Protein AF-A0A453Q083-F1 (afdb_monomer_lite)

Sequence (148 aa):
MLACSCAQVPDYAMSFIKGRSPKPFGRLWWDETVPTVVTRAEPHNQIILHPNQGRVLTVRENARLQGFPDYYRMYGPMKEKYIQVGNAVAVPVARALGYSLGRAYQGEVDAGYDALFVLPDSFTNIGQTGARARASSVGTPAGEVVEQ

InterPro domains:
  IPR001525 C-5 cytosine methyltransferase [PF00145] (33-101)
  IPR029063 S-adenosyl-L-methionine-dependent methyltransferase superfamily [G3DSA:3.40.50.150] (68-120)
  IPR029063 S-adenosyl-L-methionine-dependent methyltransferase superfamily [SSF53335] (18-101)
  IPR050390 DNA Cytosine-5 Methyltransferase [PTHR10629] (9-124)

Foldseek 3Di:
DDPPPDPDDDPLLCPPPPNPDPAQQAADDPPDADPAQALDQHSGRHHAHYNPDRDGDALQNLQVSLVHDPPDDDDDDRSVSSNCSRPDHRPLVVVVVVVVVVCVVVVVDDPDPDPDDDDDPVSVPPPCVVVVVVVPPDDDPDDDDDDD

Radius of gyration: 25.11 Å; chains: 1; bounding box: 90×37×72 Å

Organism: Aegilops tauschii subsp. strangulata (NCBI:txid200361)

Structure (mmCIF, N/CA/C/O backbone):
data_AF-A0A453Q083-F1
#
_entry.id   AF-A0A453Q083-F1
#
loop_
_atom_site.group_PDB
_atom_site.id
_atom_site.type_symbol
_atom_site.label_atom_id
_atom_site.label_alt_id
_atom_site.label_comp_id
_atom_site.label_asym_id
_atom_site.label_entity_id
_atom_site.label_seq_id
_atom_site.pdbx_PDB_ins_code
_atom_site.Cartn_x
_atom_site.Cartn_y
_atom_site.Cartn_z
_atom_site.occupancy
_atom_site.B_iso_or_equiv
_atom_site.auth_seq_id
_atom_site.auth_comp_id
_atom_site.auth_asym_id
_atom_site.auth_atom_id
_atom_site.pdbx_PDB_model_num
ATOM 1 N N . MET A 1 1 ? 15.948 -19.442 -41.891 1.00 33.22 1 MET A N 1
ATOM 2 C CA . MET A 1 1 ? 16.691 -18.831 -40.766 1.00 33.22 1 MET A CA 1
ATOM 3 C C . MET A 1 1 ? 15.943 -17.581 -40.322 1.00 33.22 1 MET A C 1
ATOM 5 O O . MET A 1 1 ? 16.170 -16.518 -40.874 1.00 33.22 1 MET A O 1
ATOM 9 N N . LEU A 1 2 ? 15.003 -17.711 -39.387 1.00 32.91 2 LEU A N 1
ATOM 10 C CA . LEU A 1 2 ? 14.387 -16.568 -38.710 1.00 32.91 2 LEU A CA 1
ATOM 11 C C . LEU A 1 2 ? 14.802 -16.691 -37.250 1.00 32.91 2 LEU A C 1
ATOM 13 O O . LEU A 1 2 ? 14.305 -17.554 -36.530 1.00 32.91 2 LEU A O 1
ATOM 17 N N . ALA A 1 3 ? 15.801 -15.902 -36.862 1.00 35.50 3 ALA A N 1
ATOM 18 C CA . ALA A 1 3 ? 16.199 -15.771 -35.474 1.00 35.50 3 ALA A CA 1
ATOM 19 C C . ALA A 1 3 ? 15.022 -15.137 -34.728 1.00 35.50 3 ALA A C 1
ATOM 21 O O . ALA A 1 3 ? 14.756 -13.944 -34.866 1.00 35.50 3 ALA A O 1
ATOM 22 N N . CYS A 1 4 ? 14.278 -15.960 -33.989 1.00 31.28 4 CYS A N 1
ATOM 23 C CA . CYS A 1 4 ? 13.360 -15.481 -32.973 1.00 31.28 4 CYS A CA 1
ATOM 24 C C . CYS A 1 4 ? 14.192 -14.599 -32.040 1.00 31.28 4 CYS A C 1
ATOM 26 O O . CYS A 1 4 ? 15.126 -15.088 -31.404 1.00 31.28 4 CYS A O 1
ATOM 28 N N . SER A 1 5 ? 13.904 -13.301 -32.025 1.00 38.62 5 SER A N 1
ATOM 29 C CA . SER A 1 5 ? 14.517 -12.301 -31.157 1.00 38.62 5 SER A CA 1
ATOM 30 C C . SER A 1 5 ? 14.133 -12.596 -29.705 1.00 38.62 5 SER A C 1
ATOM 32 O O . SER A 1 5 ? 13.273 -11.941 -29.120 1.00 38.62 5 SER A O 1
ATOM 34 N N . CYS A 1 6 ? 14.705 -13.660 -29.148 1.00 39.66 6 CYS A N 1
ATOM 35 C CA . CYS A 1 6 ? 14.620 -13.985 -27.740 1.00 39.66 6 CYS A CA 1
ATOM 36 C C . CYS A 1 6 ? 15.400 -12.899 -27.004 1.00 39.66 6 CYS A C 1
ATOM 38 O O . CYS A 1 6 ? 16.577 -12.677 -27.289 1.00 39.66 6 CYS A O 1
ATOM 40 N N . ALA A 1 7 ? 14.724 -12.177 -26.114 1.00 48.06 7 ALA A N 1
ATOM 41 C CA . ALA A 1 7 ? 15.363 -11.210 -25.239 1.00 48.06 7 ALA A CA 1
ATOM 42 C C . ALA A 1 7 ? 16.534 -11.902 -24.523 1.00 48.06 7 ALA A C 1
ATOM 44 O O . ALA A 1 7 ? 16.326 -12.854 -23.773 1.00 48.06 7 ALA A O 1
ATOM 45 N N . GLN A 1 8 ? 17.757 -11.454 -24.809 1.00 52.47 8 GLN A N 1
ATOM 46 C CA . GLN A 1 8 ? 18.986 -12.004 -24.249 1.00 52.47 8 GLN A CA 1
ATOM 47 C C . GLN A 1 8 ? 18.924 -11.887 -22.719 1.00 52.47 8 GLN A C 1
ATOM 49 O O . GLN A 1 8 ? 19.063 -10.792 -22.172 1.00 52.47 8 GLN A O 1
ATOM 54 N N . VAL A 1 9 ? 18.680 -12.999 -22.024 1.00 57.53 9 VAL A N 1
ATOM 55 C CA . VAL A 1 9 ? 18.772 -13.052 -20.562 1.00 57.53 9 VAL A CA 1
ATOM 56 C C . VAL A 1 9 ? 20.261 -12.999 -20.203 1.00 57.53 9 VAL A C 1
ATOM 58 O O . VAL A 1 9 ? 21.008 -13.863 -20.661 1.00 57.53 9 VAL A O 1
ATOM 61 N N . PRO A 1 10 ? 20.729 -12.005 -19.432 1.00 63.88 10 PRO A N 1
ATOM 62 C CA . PRO A 1 10 ? 22.147 -11.885 -19.100 1.00 63.88 10 PRO A CA 1
ATOM 63 C C . PRO A 1 10 ? 22.651 -13.053 -18.240 1.00 63.88 10 PRO A C 1
ATOM 65 O O . PRO A 1 10 ? 21.940 -13.518 -17.349 1.00 63.88 10 PRO A O 1
ATOM 68 N N . ASP A 1 11 ? 23.909 -13.464 -18.418 1.00 59.97 11 ASP A N 1
ATOM 69 C CA . ASP A 1 11 ? 24.504 -14.630 -17.732 1.00 59.97 11 ASP A CA 1
ATOM 70 C C . ASP A 1 11 ? 24.480 -14.538 -16.190 1.00 59.97 11 ASP A C 1
ATOM 72 O O . ASP A 1 11 ? 24.428 -15.551 -15.483 1.00 59.97 11 ASP A O 1
ATOM 76 N N . TYR A 1 12 ? 24.445 -13.320 -15.633 1.00 60.50 12 TYR A N 1
ATOM 77 C CA . TYR A 1 12 ? 24.309 -13.117 -14.185 1.00 60.50 12 TYR A CA 1
ATOM 78 C C . TYR A 1 12 ? 22.947 -13.587 -13.643 1.00 60.50 12 TYR A C 1
ATOM 80 O O . TYR A 1 12 ? 22.850 -13.973 -12.480 1.00 60.50 12 TYR A O 1
ATOM 88 N N . ALA A 1 13 ? 21.893 -13.588 -14.467 1.00 57.78 13 ALA A N 1
ATOM 89 C CA . ALA A 1 13 ? 20.573 -14.068 -14.069 1.00 57.78 13 ALA A CA 1
ATOM 90 C C . ALA A 1 13 ? 20.544 -15.602 -13.972 1.00 57.78 13 ALA A C 1
ATOM 92 O O . ALA A 1 13 ? 19.869 -16.147 -13.102 1.00 57.78 13 ALA A O 1
ATOM 93 N N . MET A 1 14 ? 21.332 -16.299 -14.801 1.00 58.09 14 MET A N 1
ATOM 94 C CA . MET A 1 14 ? 21.432 -17.764 -14.784 1.00 58.09 14 MET A CA 1
ATOM 95 C C . MET A 1 14 ? 22.319 -18.296 -13.650 1.00 58.09 14 MET A C 1
ATOM 97 O O . MET A 1 14 ? 22.105 -19.403 -13.164 1.00 58.09 14 MET A O 1
ATOM 101 N N . SER A 1 15 ? 23.294 -17.513 -13.178 1.00 60.09 15 SER A N 1
ATOM 102 C CA . SER A 1 15 ? 24.165 -17.893 -12.051 1.00 60.09 15 SER A CA 1
ATOM 103 C C . SER A 1 15 ? 23.602 -17.514 -10.669 1.00 60.09 15 SER A C 1
ATOM 105 O O . SER A 1 15 ? 24.150 -17.923 -9.637 1.00 60.09 15 SER A O 1
ATOM 107 N N . PHE A 1 16 ? 22.477 -16.791 -10.616 1.00 59.97 16 PHE A N 1
ATOM 108 C CA . PHE A 1 16 ? 21.862 -16.324 -9.373 1.00 59.97 16 PHE A CA 1
ATOM 109 C C . PHE A 1 16 ? 21.422 -17.495 -8.469 1.00 59.97 16 PHE A C 1
ATOM 111 O O . PHE A 1 16 ? 20.681 -18.389 -8.879 1.00 59.97 16 PHE A O 1
ATOM 118 N N . ILE A 1 17 ? 21.903 -17.506 -7.218 1.00 65.12 17 ILE A N 1
ATOM 119 C CA . ILE A 1 17 ? 21.724 -18.601 -6.237 1.00 65.12 17 ILE A CA 1
ATOM 120 C C . ILE A 1 17 ? 22.060 -19.976 -6.852 1.00 65.12 17 ILE A C 1
ATOM 122 O O . ILE A 1 17 ? 21.256 -20.911 -6.818 1.00 65.12 17 ILE A O 1
ATOM 126 N N . LYS A 1 18 ? 23.254 -20.102 -7.451 1.00 67.69 18 LYS A N 1
ATOM 127 C CA . LYS A 1 18 ? 23.737 -21.354 -8.068 1.00 67.69 18 LYS A CA 1
ATOM 128 C C . LYS A 1 18 ? 22.750 -21.927 -9.108 1.00 67.69 18 LYS A C 1
ATOM 130 O O . LYS A 1 18 ? 22.590 -23.143 -9.186 1.00 67.69 18 LYS A O 1
ATOM 135 N N . GLY A 1 19 ? 22.042 -21.058 -9.835 1.00 63.06 19 GLY A N 1
ATOM 136 C CA . GLY A 1 19 ? 21.100 -21.434 -10.895 1.00 63.06 19 GLY A CA 1
ATOM 137 C C . GLY A 1 19 ? 19.785 -22.067 -10.432 1.00 63.06 19 GLY A C 1
ATOM 138 O O . GLY A 1 19 ? 19.089 -22.670 -11.240 1.00 63.06 19 GLY A O 1
ATOM 139 N N . ARG A 1 20 ? 19.422 -21.959 -9.145 1.00 63.81 20 ARG A N 1
ATOM 140 C CA . ARG A 1 20 ? 18.168 -22.538 -8.608 1.00 63.81 20 ARG A CA 1
ATOM 141 C C . ARG A 1 20 ? 17.047 -21.529 -8.387 1.00 63.81 20 ARG A C 1
ATOM 143 O O . ARG A 1 20 ? 15.959 -21.911 -7.969 1.00 63.81 20 ARG A O 1
ATOM 150 N N . SER A 1 21 ? 17.317 -20.242 -8.575 1.00 66.38 21 SER A N 1
ATOM 151 C CA . SER A 1 21 ? 16.368 -19.191 -8.217 1.00 66.38 21 SER A CA 1
ATOM 152 C C . SER A 1 21 ? 15.563 -18.728 -9.429 1.00 66.38 21 SER A C 1
ATOM 154 O O . SER A 1 21 ? 16.162 -18.202 -10.363 1.00 66.38 21 SER A O 1
ATOM 156 N N . PRO A 1 22 ? 14.221 -18.808 -9.390 1.00 66.62 22 PRO A N 1
ATOM 157 C CA . PRO A 1 22 ? 13.356 -18.248 -10.430 1.00 66.62 22 PRO A CA 1
ATOM 158 C C . PRO A 1 22 ? 13.118 -16.733 -10.266 1.00 66.62 22 PRO A C 1
ATOM 160 O O . PRO A 1 22 ? 12.294 -16.153 -10.962 1.00 66.62 22 PRO A O 1
ATOM 163 N N . LYS A 1 23 ? 13.786 -16.082 -9.302 1.00 69.31 23 LYS A N 1
ATOM 164 C CA . LYS A 1 23 ? 13.553 -14.668 -8.960 1.00 69.31 23 LYS A CA 1
ATOM 165 C C . LYS A 1 23 ? 14.016 -13.662 -10.027 1.00 69.31 23 LYS A C 1
ATOM 167 O O . LYS A 1 23 ? 13.311 -12.670 -10.196 1.00 69.31 23 LYS A O 1
ATOM 172 N N . PRO A 1 24 ? 15.169 -13.837 -10.702 1.00 71.50 24 PRO A N 1
ATOM 173 C CA . PRO A 1 24 ? 15.609 -12.902 -11.734 1.00 71.50 24 PRO A CA 1
ATOM 174 C C . PRO A 1 24 ? 14.599 -12.842 -12.879 1.00 71.50 24 PRO A C 1
ATOM 176 O O . PRO A 1 24 ? 14.214 -13.878 -13.412 1.00 71.50 24 PRO A O 1
ATOM 179 N N . PHE A 1 25 ? 14.182 -11.634 -13.261 1.00 68.06 25 PHE A N 1
ATOM 180 C CA . PHE A 1 25 ? 13.222 -11.393 -14.347 1.00 68.06 25 PHE A CA 1
ATOM 181 C C . PHE A 1 25 ? 11.884 -12.134 -14.202 1.00 68.06 25 PHE A C 1
ATOM 183 O O . PHE A 1 25 ? 11.198 -12.388 -15.193 1.00 68.06 25 PHE A O 1
ATOM 190 N N . GLY A 1 26 ? 11.481 -12.446 -12.969 1.00 73.62 26 GLY A N 1
ATOM 191 C CA . GLY A 1 26 ? 10.187 -13.063 -12.721 1.00 73.62 26 GLY A CA 1
ATOM 192 C C . GLY A 1 26 ? 9.029 -12.130 -13.082 1.00 73.62 26 GLY A C 1
ATOM 193 O O . GLY A 1 26 ? 9.081 -10.908 -12.880 1.00 73.62 26 GLY A O 1
ATOM 194 N N . ARG A 1 27 ? 7.960 -12.726 -13.605 1.00 80.75 27 ARG A N 1
ATOM 195 C CA . ARG A 1 27 ? 6.706 -12.050 -13.932 1.00 80.75 27 ARG A CA 1
ATOM 196 C C . ARG A 1 27 ? 5.662 -12.389 -12.883 1.00 80.75 27 ARG A C 1
ATOM 198 O O . ARG A 1 27 ? 5.506 -13.558 -12.566 1.00 80.75 27 ARG A O 1
ATOM 205 N N . LEU A 1 28 ? 4.986 -11.362 -12.378 1.00 82.69 28 LEU A N 1
ATOM 206 C CA . LEU A 1 28 ? 3.877 -11.530 -11.448 1.00 82.69 28 LEU A CA 1
ATOM 207 C C . LEU A 1 28 ? 2.641 -12.026 -12.189 1.00 82.69 28 LEU A C 1
ATOM 209 O O . LEU A 1 28 ? 2.411 -11.635 -13.336 1.00 82.69 28 LEU A O 1
ATOM 213 N N . TRP A 1 29 ? 1.824 -12.817 -11.507 1.00 83.50 29 TRP A N 1
ATOM 214 C CA . TRP A 1 29 ? 0.475 -13.173 -11.933 1.00 83.50 29 TRP A CA 1
ATOM 215 C C . TRP A 1 29 ? -0.602 -12.462 -11.097 1.00 83.50 29 TRP A C 1
ATOM 217 O O . TRP A 1 29 ? -0.317 -11.921 -10.033 1.00 83.50 29 TRP A O 1
ATOM 227 N N . TRP A 1 30 ? -1.849 -12.440 -11.578 1.00 81.88 30 TRP A N 1
ATOM 228 C CA . TRP A 1 30 ? -2.969 -11.791 -10.874 1.00 81.88 30 TRP A CA 1
ATOM 229 C C . TRP A 1 30 ? -3.316 -12.462 -9.540 1.00 81.88 30 TRP A C 1
ATOM 231 O O . TRP A 1 30 ? -3.743 -11.780 -8.613 1.00 81.88 30 TRP A O 1
ATOM 241 N N . ASP A 1 31 ? -3.092 -13.774 -9.446 1.00 83.81 31 ASP A N 1
ATOM 242 C CA . ASP A 1 31 ? -3.329 -14.575 -8.237 1.00 83.81 31 ASP A CA 1
ATOM 243 C C . ASP A 1 31 ? -2.099 -14.643 -7.313 1.00 83.81 31 ASP A C 1
ATOM 245 O O . ASP A 1 31 ? -2.138 -15.266 -6.252 1.00 83.81 31 ASP A O 1
ATOM 249 N N . GLU A 1 32 ? -0.988 -14.018 -7.708 1.00 81.75 32 GLU A N 1
ATOM 250 C CA . GLU A 1 32 ? 0.233 -13.966 -6.912 1.00 81.75 32 GLU A CA 1
ATOM 251 C C . GLU A 1 32 ? 0.277 -12.700 -6.057 1.00 81.75 32 GLU A C 1
ATOM 253 O O . GLU A 1 32 ? -0.157 -11.618 -6.455 1.00 81.75 32 GLU A O 1
ATOM 258 N N . THR A 1 33 ? 0.859 -12.818 -4.865 1.00 79.94 33 THR A N 1
ATOM 259 C CA . THR A 1 33 ? 1.085 -11.677 -3.980 1.00 79.94 33 THR A CA 1
ATOM 260 C C . THR A 1 33 ? 2.527 -11.203 -4.071 1.00 79.94 33 THR A C 1
ATOM 262 O O . THR A 1 33 ? 3.465 -11.987 -4.222 1.00 79.94 33 THR A O 1
ATOM 265 N N . VAL A 1 34 ? 2.720 -9.889 -3.953 1.00 79.12 34 VAL A N 1
ATOM 266 C CA . VAL A 1 34 ? 4.058 -9.309 -3.815 1.00 79.12 34 VAL A CA 1
ATOM 267 C C . VAL A 1 34 ? 4.441 -9.374 -2.335 1.00 79.12 34 VAL A C 1
ATOM 269 O O . VAL A 1 34 ? 3.828 -8.668 -1.534 1.00 79.12 34 VAL A O 1
ATOM 272 N N . PRO A 1 35 ? 5.441 -10.186 -1.936 1.00 76.06 35 PRO A N 1
ATOM 273 C CA . PRO A 1 35 ? 5.747 -10.399 -0.520 1.00 76.06 35 PRO A CA 1
ATOM 274 C C . PRO A 1 35 ? 6.319 -9.147 0.152 1.00 76.06 35 PRO A C 1
ATOM 276 O O . PRO A 1 35 ? 6.145 -8.938 1.349 1.00 76.06 35 PRO A O 1
ATOM 279 N N . THR A 1 36 ? 7.038 -8.308 -0.594 1.00 74.75 36 THR A N 1
ATOM 280 C CA . THR A 1 36 ? 7.551 -7.030 -0.097 1.00 74.75 36 THR A CA 1
ATOM 281 C C . THR A 1 36 ? 7.687 -6.066 -1.262 1.00 74.75 36 THR A C 1
ATOM 283 O O . THR A 1 36 ? 8.378 -6.362 -2.238 1.00 74.75 36 THR A O 1
ATOM 286 N N . VAL A 1 37 ? 7.036 -4.908 -1.160 1.00 76.94 37 VAL A N 1
ATOM 287 C CA . VAL A 1 37 ? 7.231 -3.809 -2.107 1.00 76.94 37 VAL A CA 1
ATOM 288 C C . VAL A 1 37 ? 8.594 -3.188 -1.824 1.00 76.94 37 VAL A C 1
ATOM 290 O O . VAL A 1 37 ? 8.855 -2.706 -0.727 1.00 76.94 37 VAL A O 1
ATOM 293 N N . VAL A 1 38 ? 9.493 -3.232 -2.801 1.00 74.31 38 VAL A N 1
ATOM 294 C CA . VAL A 1 38 ? 10.884 -2.802 -2.622 1.00 74.31 38 VAL A CA 1
ATOM 295 C C . VAL A 1 38 ? 11.152 -1.408 -3.184 1.00 74.31 38 VAL A C 1
ATOM 297 O O . VAL A 1 38 ? 10.436 -0.886 -4.037 1.00 74.31 38 VAL A O 1
ATOM 300 N N . THR A 1 39 ? 12.264 -0.827 -2.743 1.00 74.25 39 THR A N 1
ATOM 301 C CA . THR A 1 39 ? 12.720 0.515 -3.124 1.00 74.25 39 THR A CA 1
ATOM 302 C C . THR A 1 39 ? 13.357 0.604 -4.510 1.00 74.25 39 THR A C 1
ATOM 304 O O . THR A 1 39 ? 13.511 1.702 -5.046 1.00 74.25 39 THR A O 1
ATOM 307 N N . ARG A 1 40 ? 13.753 -0.531 -5.101 1.00 69.56 40 ARG A N 1
ATOM 308 C CA . ARG A 1 40 ? 14.430 -0.594 -6.404 1.00 69.56 40 ARG A CA 1
ATOM 309 C C . ARG A 1 40 ? 13.578 -1.349 -7.410 1.00 69.56 40 ARG A C 1
ATOM 311 O O . ARG A 1 40 ? 13.315 -2.528 -7.224 1.00 69.56 40 ARG A O 1
ATOM 318 N N . ALA A 1 41 ? 13.230 -0.693 -8.513 1.00 62.94 41 ALA A N 1
ATOM 319 C CA . ALA A 1 41 ? 12.491 -1.302 -9.620 1.00 62.94 41 ALA A CA 1
ATOM 320 C C . ALA A 1 41 ? 13.397 -2.105 -10.581 1.00 62.94 41 ALA A C 1
ATOM 322 O O . ALA A 1 41 ? 13.189 -2.107 -11.793 1.00 62.94 41 ALA A O 1
ATOM 323 N N . GLU A 1 42 ? 14.452 -2.730 -10.058 1.00 70.38 42 GLU A N 1
ATOM 324 C CA . GLU A 1 42 ? 15.437 -3.459 -10.854 1.00 70.38 42 GLU A CA 1
ATOM 325 C C . GLU A 1 42 ? 15.063 -4.953 -10.903 1.00 70.38 42 GLU A C 1
ATOM 327 O O . GLU A 1 42 ? 15.090 -5.616 -9.865 1.00 70.38 42 GLU A O 1
ATOM 332 N N . PRO A 1 43 ? 14.770 -5.529 -12.088 1.00 59.66 43 PRO A N 1
ATOM 333 C CA . PRO A 1 43 ? 14.290 -6.914 -12.223 1.00 59.66 43 PRO A CA 1
ATOM 334 C C . PRO A 1 43 ? 15.377 -7.978 -11.987 1.00 59.66 43 PRO A C 1
ATOM 336 O O . PRO A 1 43 ? 15.117 -9.173 -12.090 1.00 59.66 43 PRO A O 1
ATOM 339 N N . HIS A 1 44 ? 16.601 -7.555 -11.669 1.00 60.19 44 HIS A N 1
ATOM 340 C CA . HIS A 1 44 ? 17.791 -8.400 -11.603 1.00 60.19 44 HIS A CA 1
ATOM 341 C C . HIS A 1 44 ? 17.670 -9.497 -10.535 1.00 60.19 44 HIS A C 1
ATOM 343 O O . HIS A 1 44 ? 18.117 -10.616 -10.758 1.00 60.19 44 HIS A O 1
ATOM 349 N N . ASN A 1 45 ? 17.005 -9.204 -9.410 1.00 60.69 45 ASN A N 1
ATOM 350 C CA . ASN A 1 45 ? 16.888 -10.125 -8.272 1.00 60.69 45 ASN A CA 1
ATOM 351 C C . ASN A 1 45 ? 15.431 -10.358 -7.826 1.00 60.69 45 ASN A C 1
ATOM 353 O O . ASN A 1 45 ? 15.210 -10.855 -6.718 1.00 60.69 45 ASN A O 1
ATOM 357 N N . GLN A 1 46 ? 14.438 -9.939 -8.619 1.00 68.19 46 GLN A N 1
ATOM 358 C CA . GLN A 1 46 ? 13.053 -9.828 -8.158 1.00 68.19 46 GLN A CA 1
ATOM 359 C C . GLN A 1 46 ? 12.009 -10.077 -9.247 1.00 68.19 46 GLN A C 1
ATOM 361 O O . GLN A 1 46 ? 12.192 -9.725 -10.413 1.00 68.19 46 GLN A O 1
ATOM 366 N N . ILE A 1 47 ? 10.865 -10.596 -8.799 1.00 74.62 47 ILE A N 1
ATOM 367 C CA . ILE A 1 47 ? 9.655 -10.790 -9.595 1.00 74.62 47 ILE A CA 1
ATOM 368 C C . ILE A 1 47 ? 8.873 -9.469 -9.587 1.00 74.62 47 ILE A C 1
ATOM 370 O O . ILE A 1 47 ? 8.125 -9.190 -8.655 1.00 74.62 47 ILE A O 1
ATOM 374 N N . ILE A 1 48 ? 9.113 -8.610 -10.579 1.00 76.88 48 ILE A N 1
ATOM 375 C CA . ILE A 1 48 ? 8.534 -7.250 -10.634 1.00 76.88 48 ILE A CA 1
ATOM 376 C C . ILE A 1 48 ? 7.964 -6.896 -12.013 1.00 76.88 48 ILE A C 1
ATOM 378 O O . ILE A 1 48 ? 7.544 -5.761 -12.256 1.00 76.88 48 ILE A O 1
ATOM 382 N N . LEU A 1 49 ? 7.965 -7.849 -12.948 1.00 81.00 49 LEU A N 1
ATOM 383 C CA . LEU A 1 49 ? 7.372 -7.633 -14.262 1.00 81.00 49 LEU A CA 1
ATOM 384 C C . LEU A 1 49 ? 5.852 -7.753 -14.173 1.00 81.00 49 LEU A C 1
ATOM 386 O O . LEU A 1 49 ? 5.319 -8.663 -13.539 1.00 81.00 49 LEU A O 1
ATOM 390 N N . HIS A 1 50 ? 5.164 -6.834 -14.843 1.00 80.88 50 HIS A N 1
ATOM 391 C CA . HIS A 1 50 ? 3.710 -6.806 -14.924 1.00 80.88 50 HIS A CA 1
ATOM 392 C C . HIS A 1 50 ? 3.176 -8.076 -15.625 1.00 80.88 50 HIS A C 1
ATOM 394 O O . HIS A 1 50 ? 3.769 -8.493 -16.621 1.00 80.88 50 HIS A O 1
ATOM 400 N N . PRO A 1 51 ? 2.034 -8.662 -15.214 1.00 81.06 51 PRO A N 1
ATOM 401 C CA . PRO A 1 51 ? 1.497 -9.901 -15.796 1.00 81.06 51 PRO A CA 1
ATOM 402 C C . PRO A 1 51 ? 1.312 -9.819 -17.315 1.00 81.06 51 PRO A C 1
ATOM 404 O O . PRO A 1 51 ? 1.856 -10.616 -18.069 1.00 81.06 51 PRO A O 1
ATOM 407 N N . ASN A 1 52 ? 0.621 -8.788 -17.797 1.00 80.62 52 ASN A N 1
ATOM 408 C CA . ASN A 1 52 ? 0.284 -8.690 -19.221 1.00 80.62 52 ASN A CA 1
ATOM 409 C C . ASN A 1 52 ? 1.252 -7.832 -20.052 1.00 80.62 52 ASN A C 1
ATOM 411 O O . ASN A 1 52 ? 1.193 -7.861 -21.276 1.00 80.62 52 ASN A O 1
ATOM 415 N N . GLN A 1 53 ? 2.105 -7.018 -19.423 1.00 77.94 53 GLN A N 1
ATOM 416 C CA . GLN A 1 53 ? 2.876 -5.981 -20.117 1.00 77.94 53 GLN A CA 1
ATOM 417 C C . GLN A 1 53 ? 4.374 -6.260 -19.970 1.00 77.94 53 GLN A C 1
ATOM 419 O O . GLN A 1 53 ? 4.834 -6.721 -18.927 1.00 77.94 53 GLN A O 1
ATOM 424 N N . GLY A 1 54 ? 5.160 -5.987 -21.012 1.00 81.44 54 GLY A N 1
ATOM 425 C CA . GLY A 1 54 ? 6.622 -6.139 -21.011 1.00 81.44 54 GLY A CA 1
ATOM 426 C C . GLY A 1 54 ? 7.350 -5.038 -20.232 1.00 81.44 54 GLY A C 1
ATOM 427 O O . GLY A 1 54 ? 8.333 -4.497 -20.724 1.00 81.44 54 GLY A O 1
ATOM 428 N N . ARG A 1 55 ? 6.841 -4.653 -19.056 1.00 81.25 55 ARG A N 1
ATOM 429 C CA . ARG A 1 55 ? 7.387 -3.576 -18.220 1.00 81.25 55 ARG A CA 1
ATOM 430 C C . ARG A 1 55 ? 7.430 -3.970 -16.748 1.00 81.25 55 ARG A C 1
ATOM 432 O O . ARG A 1 55 ? 6.699 -4.858 -16.316 1.00 81.25 55 ARG A O 1
ATOM 439 N N . VAL A 1 56 ? 8.246 -3.252 -15.983 1.00 84.38 56 VAL A N 1
ATOM 440 C CA . VAL A 1 56 ? 8.225 -3.301 -14.515 1.00 84.38 56 VAL A CA 1
ATOM 441 C C . VAL A 1 56 ? 6.973 -2.610 -13.960 1.00 84.38 56 VAL A C 1
ATOM 443 O O . VAL A 1 56 ? 6.374 -1.751 -14.627 1.00 84.38 56 VAL A O 1
ATOM 446 N N . LEU A 1 57 ? 6.585 -2.975 -12.737 1.00 84.56 57 LEU A N 1
ATOM 447 C CA . LEU A 1 57 ? 5.542 -2.267 -11.997 1.00 84.56 57 LEU A CA 1
ATOM 448 C C . LEU A 1 57 ? 5.888 -0.780 -11.857 1.00 84.56 57 LEU A C 1
ATOM 450 O O . LEU A 1 57 ? 7.004 -0.399 -11.506 1.00 84.56 57 LEU A O 1
ATOM 454 N N . THR A 1 58 ? 4.906 0.062 -12.141 1.00 89.06 58 THR A N 1
ATOM 455 C CA . THR A 1 58 ? 4.967 1.509 -11.973 1.00 89.06 58 THR A CA 1
ATOM 456 C C . THR A 1 58 ? 4.961 1.884 -10.496 1.00 89.06 58 THR A C 1
ATOM 458 O O . THR A 1 58 ? 4.443 1.167 -9.641 1.00 89.06 58 THR A O 1
ATOM 461 N N . VAL A 1 59 ? 5.448 3.091 -10.202 1.00 89.19 59 VAL A N 1
ATOM 462 C CA . VAL A 1 59 ? 5.369 3.697 -8.863 1.00 89.19 59 VAL A CA 1
ATOM 463 C C . VAL A 1 59 ? 3.944 3.641 -8.303 1.00 89.19 59 VAL A C 1
ATOM 465 O O . VAL A 1 59 ? 3.765 3.351 -7.128 1.00 89.19 59 VAL A O 1
ATOM 468 N N . ARG A 1 60 ? 2.923 3.890 -9.137 1.00 90.00 60 ARG A N 1
ATOM 469 C CA . ARG A 1 60 ? 1.521 3.899 -8.698 1.00 90.00 60 ARG A CA 1
ATOM 470 C C . ARG A 1 60 ? 0.996 2.499 -8.378 1.00 90.00 60 ARG A C 1
ATOM 472 O O . ARG A 1 60 ? 0.243 2.354 -7.425 1.00 90.00 60 ARG A O 1
ATOM 479 N N . GLU A 1 61 ? 1.386 1.481 -9.138 1.00 89.38 61 GLU A N 1
ATOM 480 C CA . GLU A 1 61 ? 1.031 0.090 -8.820 1.00 89.38 61 GLU A CA 1
ATOM 481 C C . GLU A 1 61 ? 1.642 -0.319 -7.474 1.00 89.38 61 GLU A C 1
ATOM 483 O O . GLU A 1 61 ? 0.924 -0.799 -6.602 1.00 89.38 61 GLU A O 1
ATOM 488 N N . ASN A 1 62 ? 2.919 0.001 -7.248 1.00 88.75 62 ASN A N 1
ATOM 489 C CA . ASN A 1 62 ? 3.574 -0.226 -5.956 1.00 88.75 62 ASN A CA 1
ATOM 490 C C . ASN A 1 62 ? 2.931 0.584 -4.817 1.00 88.75 62 ASN A C 1
ATOM 492 O O . ASN A 1 62 ? 2.779 0.081 -3.708 1.00 88.75 62 ASN A O 1
ATOM 496 N N . ALA A 1 63 ? 2.505 1.821 -5.086 1.00 90.62 63 ALA A N 1
ATOM 497 C CA . ALA A 1 63 ? 1.801 2.651 -4.112 1.00 90.62 63 ALA A CA 1
ATOM 498 C C . ALA A 1 63 ? 0.496 1.990 -3.645 1.00 90.62 63 ALA A C 1
ATOM 500 O O . ALA A 1 63 ? 0.222 1.934 -2.449 1.00 90.62 63 ALA A O 1
ATOM 501 N N . ARG A 1 64 ? -0.284 1.444 -4.585 1.00 90.50 64 ARG A N 1
ATOM 502 C CA . ARG A 1 64 ? -1.530 0.730 -4.283 1.00 90.50 64 ARG A CA 1
ATOM 503 C C . ARG A 1 64 ? -1.286 -0.555 -3.501 1.00 90.50 64 ARG A C 1
ATOM 505 O O . ARG A 1 64 ? -2.042 -0.827 -2.576 1.00 90.50 64 ARG A O 1
ATOM 512 N N . LEU A 1 65 ? -0.222 -1.299 -3.818 1.00 88.50 65 LEU A N 1
ATOM 513 C CA . LEU A 1 65 ? 0.186 -2.471 -3.031 1.00 88.50 65 LEU A CA 1
ATOM 514 C C . LEU A 1 65 ? 0.478 -2.098 -1.569 1.00 88.50 65 LEU A C 1
ATOM 516 O O . LEU A 1 65 ? 0.108 -2.834 -0.662 1.00 88.50 65 LEU A O 1
ATOM 520 N N . GLN A 1 66 ? 1.052 -0.915 -1.334 1.00 90.19 66 GLN A N 1
ATOM 521 C CA . GLN A 1 66 ? 1.297 -0.375 0.008 1.00 90.19 66 GLN A CA 1
ATOM 522 C C . GLN A 1 66 ? 0.047 0.272 0.649 1.00 90.19 66 GLN A C 1
ATOM 524 O O . GLN A 1 66 ? 0.097 0.788 1.768 1.00 90.19 66 GL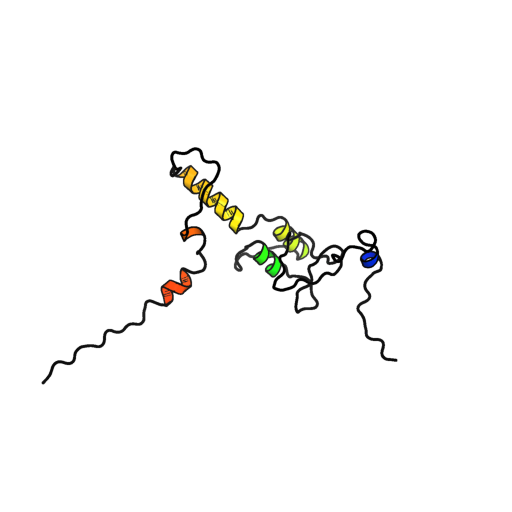N A O 1
ATOM 529 N N . GLY A 1 67 ? -1.094 0.258 -0.046 1.00 90.19 67 GLY A N 1
ATOM 530 C CA . GLY A 1 67 ? -2.358 0.829 0.414 1.00 90.19 67 GLY A CA 1
ATOM 531 C C . GLY A 1 67 ? -2.438 2.354 0.328 1.00 90.19 67 GLY A C 1
ATOM 532 O O . GLY A 1 67 ? -3.320 2.945 0.953 1.00 90.19 67 GLY A O 1
ATOM 533 N N . PHE A 1 68 ? -1.544 3.013 -0.419 1.00 92.25 68 PHE A N 1
ATOM 534 C CA . PHE A 1 68 ? -1.671 4.450 -0.648 1.00 92.25 68 PHE A CA 1
ATOM 535 C C . PHE A 1 68 ? -2.948 4.761 -1.430 1.00 92.25 68 PHE A C 1
ATOM 537 O O . PHE A 1 68 ? -3.232 4.104 -2.436 1.00 92.25 68 PHE A O 1
ATOM 544 N N . PRO A 1 69 ? -3.696 5.795 -1.020 1.00 90.00 69 PRO A N 1
ATOM 545 C CA . PRO A 1 69 ? -4.824 6.253 -1.802 1.00 90.00 69 PRO A CA 1
ATOM 546 C C . PRO A 1 69 ? -4.343 6.885 -3.113 1.00 90.00 69 PRO A C 1
ATOM 548 O O . PRO A 1 69 ? -3.319 7.566 -3.151 1.00 90.00 69 PRO A O 1
ATOM 551 N N . ASP A 1 70 ? -5.125 6.729 -4.181 1.00 90.31 70 ASP A N 1
ATOM 552 C CA . ASP A 1 70 ? -4.769 7.204 -5.528 1.00 90.31 70 ASP A CA 1
ATOM 553 C C . ASP A 1 70 ? -4.565 8.726 -5.629 1.00 90.31 70 ASP A C 1
ATOM 555 O O . ASP A 1 70 ? -3.897 9.204 -6.549 1.00 90.31 70 ASP A O 1
ATOM 559 N N . TYR A 1 71 ? -5.121 9.489 -4.685 1.00 90.81 71 TYR A N 1
ATOM 560 C CA . TYR A 1 71 ? -4.932 10.937 -4.592 1.00 90.81 71 TYR A CA 1
ATOM 561 C C . TYR A 1 71 ? -3.585 11.341 -3.969 1.00 90.81 71 TYR A C 1
ATOM 563 O O . TYR A 1 71 ? -3.218 12.516 -4.022 1.00 90.81 71 TYR A O 1
ATOM 571 N N . TYR A 1 72 ? -2.833 10.409 -3.375 1.00 91.31 72 TYR A N 1
ATOM 572 C CA . TYR A 1 72 ? -1.536 10.706 -2.776 1.00 91.31 72 TYR A CA 1
ATOM 573 C C . TYR A 1 72 ? -0.472 10.906 -3.860 1.00 91.31 72 TYR A C 1
ATOM 575 O O . TYR A 1 72 ? -0.138 9.994 -4.621 1.00 91.31 72 TYR A O 1
ATOM 583 N N . ARG A 1 73 ? 0.079 12.121 -3.941 1.00 90.75 73 ARG A N 1
ATOM 584 C CA . ARG A 1 73 ? 1.061 12.487 -4.965 1.00 90.75 73 ARG A CA 1
ATOM 585 C C . ARG A 1 73 ? 2.480 12.418 -4.411 1.00 90.75 73 ARG A C 1
ATOM 587 O O . ARG A 1 73 ? 2.846 13.192 -3.537 1.00 90.75 73 ARG A O 1
ATOM 594 N N . MET A 1 74 ? 3.293 11.537 -4.988 1.00 89.44 74 MET A N 1
ATOM 595 C CA . MET A 1 74 ? 4.732 11.467 -4.710 1.00 89.44 74 MET A CA 1
ATOM 596 C C . MET A 1 74 ? 5.499 12.506 -5.529 1.00 89.44 74 MET A C 1
ATOM 598 O O . MET A 1 74 ? 5.246 12.685 -6.731 1.00 89.44 74 MET A O 1
ATOM 602 N N . TYR A 1 75 ? 6.482 13.136 -4.895 1.00 92.25 75 TYR A N 1
ATOM 603 C CA . TYR A 1 75 ? 7.334 14.171 -5.481 1.00 92.25 75 TYR A CA 1
ATOM 604 C C . TYR A 1 75 ? 8.788 13.696 -5.591 1.00 92.25 75 TYR A C 1
ATOM 606 O O . TYR A 1 75 ? 9.186 12.739 -4.931 1.00 92.25 75 TYR A O 1
ATOM 614 N N . GLY A 1 76 ? 9.556 14.346 -6.467 1.00 92.75 76 GLY A N 1
ATOM 615 C CA . GLY A 1 76 ? 10.957 14.011 -6.740 1.00 92.75 76 GLY A CA 1
ATOM 616 C C . GLY A 1 76 ? 11.181 13.232 -8.046 1.00 92.75 76 GLY A C 1
ATOM 617 O O . GLY A 1 76 ? 10.247 13.035 -8.835 1.00 92.75 76 GLY A O 1
ATOM 618 N N . PRO A 1 77 ? 12.422 12.807 -8.319 1.00 92.50 77 PRO A N 1
ATOM 619 C CA . PRO A 1 77 ? 12.761 11.970 -9.463 1.00 92.50 77 PRO A CA 1
ATOM 620 C C . PRO A 1 77 ? 12.184 10.556 -9.322 1.00 92.50 77 PRO A C 1
ATOM 622 O O . PRO A 1 77 ? 11.879 10.077 -8.232 1.00 92.50 77 PRO A O 1
ATOM 625 N N . MET A 1 78 ? 12.045 9.849 -10.446 1.00 85.81 78 MET A N 1
ATOM 626 C CA . MET A 1 78 ? 11.354 8.553 -10.483 1.00 85.81 78 MET A CA 1
ATOM 627 C C . MET A 1 78 ? 11.977 7.503 -9.550 1.00 85.81 78 MET A C 1
ATOM 629 O O . MET A 1 78 ? 11.243 6.762 -8.904 1.00 85.81 78 MET A O 1
ATOM 633 N N . LYS A 1 79 ? 13.312 7.481 -9.425 1.00 86.25 79 LYS A N 1
ATOM 634 C CA . LYS A 1 79 ? 14.028 6.590 -8.497 1.00 86.25 79 LYS A CA 1
ATOM 635 C C . LYS A 1 79 ? 13.673 6.869 -7.034 1.00 86.25 79 LYS A C 1
ATOM 637 O O . LYS A 1 79 ? 13.372 5.938 -6.299 1.00 86.25 79 LYS A O 1
ATOM 642 N N . GLU A 1 80 ? 13.642 8.137 -6.630 1.00 88.62 80 GLU A N 1
ATOM 643 C CA . GLU A 1 80 ? 13.274 8.520 -5.261 1.00 88.62 80 GLU A CA 1
ATOM 644 C C . GLU A 1 80 ? 11.823 8.182 -4.939 1.00 88.62 80 GLU A C 1
ATOM 646 O O . GLU A 1 80 ? 11.535 7.761 -3.825 1.00 88.62 80 GLU A O 1
ATOM 651 N N . LYS A 1 81 ? 10.913 8.275 -5.913 1.00 90.31 81 LYS A N 1
ATOM 652 C CA . LYS A 1 81 ? 9.521 7.858 -5.705 1.00 90.31 81 LYS A CA 1
ATOM 653 C C . LYS A 1 81 ? 9.402 6.367 -5.387 1.00 90.31 81 LYS A C 1
ATOM 655 O O . LYS A 1 81 ? 8.639 6.008 -4.498 1.00 90.31 81 LYS A O 1
ATOM 660 N N . TYR A 1 82 ? 10.163 5.501 -6.063 1.00 88.00 82 TYR A N 1
ATOM 661 C CA . TYR A 1 82 ? 10.204 4.076 -5.705 1.00 88.00 82 TYR A CA 1
ATOM 662 C C . TYR A 1 82 ? 10.764 3.861 -4.296 1.00 88.00 82 TYR A C 1
ATOM 664 O O . TYR A 1 82 ? 10.218 3.059 -3.542 1.00 88.00 82 TYR A O 1
ATOM 672 N N . ILE A 1 83 ? 11.801 4.615 -3.914 1.00 89.00 83 ILE A N 1
ATOM 673 C CA . ILE A 1 83 ? 12.379 4.553 -2.565 1.00 89.00 83 ILE A CA 1
ATOM 674 C C . ILE A 1 83 ? 11.356 4.985 -1.507 1.00 89.00 83 ILE A C 1
ATOM 676 O O . ILE A 1 83 ? 11.197 4.295 -0.505 1.00 89.00 83 ILE A O 1
ATOM 680 N N . GLN A 1 84 ? 10.629 6.079 -1.742 1.00 91.12 84 GLN A N 1
ATOM 681 C CA . GLN A 1 84 ? 9.580 6.564 -0.841 1.00 91.12 84 GLN A CA 1
ATOM 682 C C . GLN A 1 84 ? 8.484 5.514 -0.636 1.00 91.12 84 GLN A C 1
ATOM 684 O O . GLN A 1 84 ? 8.068 5.288 0.494 1.00 91.12 84 GLN A O 1
ATOM 689 N N . VAL A 1 85 ? 8.044 4.846 -1.707 1.00 89.94 85 VAL A N 1
ATOM 690 C CA . VAL A 1 85 ? 7.010 3.804 -1.619 1.00 89.94 85 VAL A CA 1
ATOM 691 C C . VAL A 1 85 ? 7.515 2.560 -0.897 1.00 89.94 85 VAL A C 1
ATOM 693 O O . VAL A 1 85 ? 6.824 2.060 -0.017 1.00 89.94 85 VAL A O 1
ATOM 696 N N . GLY A 1 86 ? 8.707 2.068 -1.242 1.00 87.06 86 GLY A N 1
ATOM 697 C CA . GLY A 1 86 ? 9.253 0.846 -0.645 1.00 87.06 86 GLY A CA 1
ATOM 698 C C . GLY A 1 86 ? 9.639 0.995 0.830 1.00 87.06 86 GLY A C 1
ATOM 699 O O . GLY A 1 86 ? 9.555 0.030 1.578 1.00 87.06 86 GLY A O 1
ATOM 700 N N . ASN A 1 87 ? 10.038 2.195 1.263 1.00 88.94 87 ASN A N 1
ATOM 701 C CA . ASN A 1 87 ? 10.358 2.470 2.669 1.00 88.94 87 ASN A CA 1
ATOM 702 C C . ASN A 1 87 ? 9.137 2.877 3.506 1.00 88.94 87 ASN A C 1
ATOM 704 O O . ASN A 1 87 ? 9.237 2.959 4.730 1.00 88.94 87 ASN A O 1
ATOM 708 N N . ALA A 1 88 ? 8.008 3.193 2.873 1.00 89.75 88 ALA A N 1
ATOM 709 C CA . ALA A 1 88 ? 6.811 3.587 3.594 1.00 89.75 88 ALA A CA 1
ATOM 710 C C . ALA A 1 88 ? 6.193 2.400 4.337 1.00 89.75 88 ALA A C 1
ATOM 712 O O . ALA A 1 88 ? 6.220 1.266 3.868 1.00 89.75 88 ALA A O 1
ATOM 713 N N . VAL A 1 89 ? 5.553 2.671 5.473 1.00 91.06 89 VAL A N 1
ATOM 714 C CA . VAL A 1 89 ? 4.685 1.696 6.147 1.00 91.06 89 VAL A CA 1
ATOM 715 C C . VAL A 1 89 ? 3.370 1.588 5.377 1.00 91.06 89 VAL A C 1
ATOM 717 O O . VAL A 1 89 ? 2.862 2.591 4.873 1.00 91.06 89 VAL A O 1
ATOM 720 N N . ALA A 1 90 ? 2.805 0.383 5.296 1.00 90.75 90 ALA A N 1
ATOM 721 C CA . ALA A 1 90 ? 1.506 0.179 4.672 1.00 90.75 90 ALA A CA 1
ATOM 722 C C . ALA A 1 90 ? 0.441 1.050 5.356 1.00 90.75 90 ALA A C 1
ATOM 724 O O . ALA A 1 90 ? 0.224 0.963 6.567 1.00 90.75 90 ALA A O 1
ATOM 725 N N . VAL A 1 91 ? -0.245 1.883 4.573 1.00 91.50 91 VAL A N 1
ATOM 726 C CA . VAL A 1 91 ? -1.266 2.818 5.069 1.00 91.50 91 VAL A CA 1
ATOM 727 C C . VAL A 1 91 ? -2.361 2.134 5.903 1.00 91.50 91 VAL A C 1
ATOM 729 O O . VAL A 1 91 ? -2.684 2.672 6.965 1.00 91.50 91 VAL A O 1
ATOM 732 N N . PRO A 1 92 ? -2.924 0.962 5.526 1.00 90.31 92 PRO A N 1
ATOM 733 C CA . PRO A 1 92 ? -3.924 0.295 6.367 1.00 90.31 92 PRO A CA 1
ATOM 734 C C . PRO A 1 92 ? -3.377 -0.119 7.742 1.00 90.31 92 PRO A C 1
ATOM 736 O O . PRO A 1 92 ? -4.105 -0.039 8.730 1.00 90.31 92 PRO A O 1
ATOM 739 N N . VAL A 1 93 ? -2.094 -0.487 7.829 1.00 90.75 93 VAL A N 1
ATOM 740 C CA . VAL A 1 93 ? -1.437 -0.841 9.098 1.00 90.75 93 VAL A CA 1
ATOM 741 C C . VAL A 1 93 ? -1.274 0.399 9.974 1.00 90.75 93 VAL A C 1
ATOM 743 O O . VAL A 1 93 ? -1.680 0.395 11.134 1.00 90.75 93 VAL A O 1
ATOM 746 N N . ALA A 1 94 ? -0.750 1.490 9.408 1.00 92.06 94 ALA A N 1
ATOM 747 C CA . ALA A 1 94 ? -0.609 2.758 10.124 1.00 92.06 94 ALA A CA 1
ATOM 748 C C . ALA A 1 94 ? -1.963 3.281 10.630 1.00 92.06 94 ALA A C 1
ATOM 750 O O . ALA A 1 94 ? -2.070 3.790 11.745 1.00 92.06 94 ALA A O 1
ATOM 751 N N . ARG A 1 95 ? -3.020 3.104 9.833 1.00 91.12 95 ARG A N 1
ATOM 752 C CA . ARG A 1 95 ? -4.382 3.481 10.202 1.00 91.12 95 ARG A CA 1
ATOM 753 C C . ARG A 1 95 ? -4.910 2.673 11.390 1.00 91.12 95 ARG A C 1
ATOM 755 O O . ARG A 1 95 ? -5.543 3.256 12.265 1.00 91.12 95 ARG A O 1
ATOM 762 N N . ALA A 1 96 ? -4.677 1.360 11.414 1.00 90.88 96 ALA A N 1
ATOM 763 C CA . ALA A 1 96 ? -5.123 0.493 12.506 1.00 90.88 96 ALA A CA 1
ATOM 764 C C . ALA A 1 96 ? -4.456 0.895 13.827 1.00 90.88 96 ALA A C 1
ATOM 766 O O . ALA A 1 96 ? -5.135 1.086 14.832 1.00 90.88 96 ALA A O 1
ATOM 767 N N . LEU A 1 97 ? -3.143 1.135 13.790 1.00 91.38 97 LEU A N 1
ATOM 768 C CA . LEU A 1 97 ? -2.392 1.638 14.941 1.00 91.38 97 LEU A CA 1
ATOM 769 C C . LEU A 1 97 ? -2.886 3.019 15.390 1.00 91.38 97 LEU A C 1
ATOM 771 O O . LEU A 1 97 ? -3.061 3.251 16.584 1.00 91.38 97 LEU A O 1
ATOM 775 N N . GLY A 1 98 ? -3.157 3.923 14.444 1.00 92.06 98 GLY A N 1
ATOM 776 C CA . GLY A 1 98 ? -3.707 5.247 14.738 1.00 92.06 98 GLY A CA 1
ATOM 777 C C . GLY A 1 98 ? -5.090 5.194 15.392 1.00 92.06 98 GLY A C 1
ATOM 778 O O . GLY A 1 98 ? -5.381 6.002 16.268 1.00 92.06 98 GLY A O 1
ATOM 779 N N . TYR A 1 99 ? -5.925 4.223 15.015 1.00 90.19 99 TYR A N 1
ATOM 780 C CA . TYR A 1 99 ? -7.225 4.006 15.647 1.00 90.19 99 TYR A CA 1
ATOM 781 C C . TYR A 1 99 ? -7.080 3.528 17.097 1.00 90.19 99 TYR A C 1
ATOM 783 O O . TYR A 1 99 ? -7.699 4.106 17.990 1.00 90.19 99 TYR A O 1
ATOM 791 N N . SER A 1 100 ? -6.211 2.544 17.347 1.00 88.94 100 SER A N 1
ATOM 792 C CA . SER A 1 100 ? -5.914 2.079 18.708 1.00 88.94 100 SER A CA 1
ATOM 793 C C . SER A 1 100 ? -5.350 3.201 19.582 1.00 88.94 100 SER A C 1
ATOM 795 O O . SER A 1 100 ? -5.760 3.360 20.730 1.00 88.94 100 SER A O 1
ATOM 797 N N . LEU A 1 101 ? -4.461 4.030 19.024 1.00 91.00 101 LEU A N 1
ATOM 798 C CA . LEU A 1 101 ? -3.923 5.202 19.711 1.00 91.00 101 LEU A CA 1
ATOM 799 C C . LEU A 1 101 ? -5.017 6.230 20.037 1.00 91.00 101 LEU A C 1
ATOM 801 O O . LEU A 1 101 ? -5.047 6.754 21.146 1.00 91.00 101 LEU A O 1
ATOM 805 N N . GLY A 1 102 ? -5.922 6.5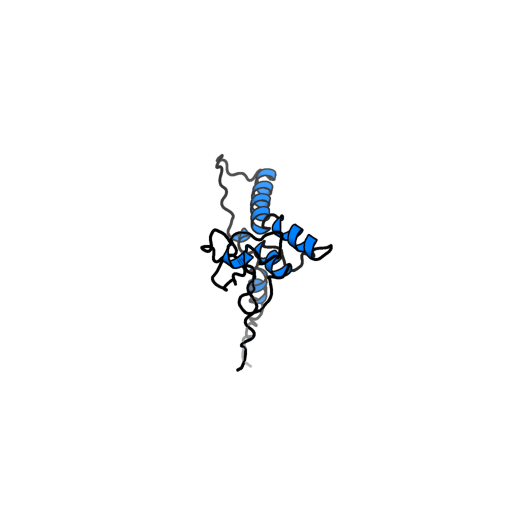07 19.094 1.00 90.94 102 GLY A N 1
ATOM 806 C CA . GLY A 1 102 ? -7.031 7.443 19.291 1.00 90.94 102 GLY A CA 1
ATOM 807 C C . GLY A 1 102 ? -7.973 7.011 20.414 1.00 90.94 102 GLY A C 1
ATOM 808 O O . GLY A 1 102 ? -8.297 7.822 21.280 1.00 90.94 102 GLY A O 1
ATOM 809 N N . ARG A 1 103 ? -8.336 5.723 20.458 1.00 87.44 103 ARG A N 1
ATOM 810 C CA . ARG A 1 103 ? -9.149 5.160 21.547 1.00 87.44 103 ARG A CA 1
ATOM 811 C C . ARG A 1 103 ? -8.451 5.250 22.900 1.00 87.44 103 ARG A C 1
ATOM 813 O O . ARG A 1 103 ? -9.061 5.680 23.876 1.00 87.44 103 ARG A O 1
ATOM 820 N N . ALA A 1 104 ? -7.163 4.903 22.946 1.00 88.50 104 ALA A N 1
ATOM 821 C CA . ALA A 1 104 ? -6.365 5.015 24.163 1.00 88.50 104 ALA A CA 1
ATOM 822 C C . ALA A 1 104 ? -6.285 6.462 24.666 1.00 88.50 104 ALA A C 1
ATOM 824 O O . ALA A 1 104 ? -6.410 6.713 25.862 1.00 88.50 104 ALA A O 1
ATOM 825 N N . TYR A 1 105 ? -6.140 7.419 23.749 1.00 91.56 105 TYR A N 1
ATOM 826 C CA . TYR A 1 105 ? -6.098 8.840 24.076 1.00 91.56 105 TYR A CA 1
ATOM 827 C C . TYR A 1 105 ? -7.438 9.378 24.604 1.00 91.56 105 TYR A C 1
ATOM 829 O O . TYR A 1 105 ? -7.452 10.227 25.490 1.00 91.56 105 TYR A O 1
ATOM 837 N N . GLN A 1 106 ? -8.563 8.872 24.094 1.00 91.00 106 GLN A N 1
ATOM 838 C CA . GLN A 1 106 ? -9.910 9.239 24.551 1.00 91.00 106 GLN A CA 1
ATOM 839 C C . GLN A 1 106 ? -10.310 8.565 25.873 1.00 91.00 106 GLN A C 1
ATOM 841 O O . GLN A 1 106 ? -11.351 8.896 26.434 1.00 91.00 106 GLN A O 1
ATOM 846 N N . GLY A 1 107 ? -9.497 7.635 26.385 1.00 84.19 107 GLY A N 1
ATOM 847 C CA . GLY A 1 107 ? -9.818 6.859 27.583 1.00 84.19 107 GLY A CA 1
ATOM 848 C C . GLY A 1 107 ? -10.866 5.768 27.347 1.00 84.19 107 GLY A C 1
ATOM 849 O O . GLY A 1 107 ? -11.332 5.159 28.303 1.00 84.19 107 GLY A O 1
ATOM 850 N N . GLU A 1 108 ? -11.209 5.476 26.089 1.00 79.00 108 GLU A N 1
ATOM 851 C CA . GLU A 1 108 ? -12.123 4.396 25.688 1.00 79.00 108 GLU A CA 1
ATOM 852 C C . GLU A 1 108 ? -11.392 3.046 25.617 1.00 79.00 108 GLU A C 1
ATOM 854 O O . GLU A 1 108 ? -11.503 2.301 24.635 1.00 79.00 108 GLU A O 1
ATOM 859 N N . VAL A 1 109 ? -10.579 2.754 26.630 1.00 73.38 109 VAL A N 1
ATOM 860 C CA . VAL A 1 109 ? -9.878 1.477 26.748 1.00 73.38 109 VAL A CA 1
ATOM 861 C C . VAL A 1 109 ? -10.759 0.555 27.571 1.00 73.38 109 VAL A C 1
ATOM 863 O O . VAL A 1 109 ? -11.142 0.892 28.692 1.00 73.38 109 VAL A O 1
ATOM 866 N N . ASP A 1 110 ? -11.105 -0.594 27.000 1.00 69.56 110 ASP A N 1
ATOM 867 C CA . ASP A 1 110 ? -11.819 -1.635 27.727 1.00 69.56 110 ASP A CA 1
ATOM 868 C C . ASP A 1 110 ? -11.010 -1.997 28.986 1.00 69.56 110 ASP A C 1
ATOM 870 O O . ASP A 1 110 ? -9.784 -2.061 28.947 1.00 69.56 110 ASP A O 1
ATOM 874 N N . ALA A 1 111 ? -11.673 -2.199 30.128 1.00 62.19 111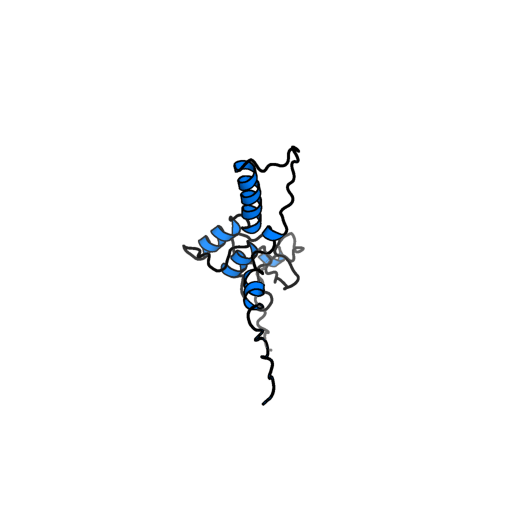 ALA A N 1
ATOM 875 C CA . ALA A 1 111 ? -11.022 -2.318 31.442 1.00 62.19 111 ALA A CA 1
ATOM 876 C C . ALA A 1 111 ? -10.036 -3.505 31.586 1.00 62.19 111 ALA A C 1
ATOM 878 O O . ALA A 1 111 ? -9.408 -3.668 32.634 1.00 62.19 111 ALA A O 1
ATOM 879 N N . GLY A 1 112 ? -9.905 -4.346 30.557 1.00 66.88 112 GLY A N 1
ATOM 880 C CA . GLY A 1 112 ? -8.905 -5.401 30.468 1.00 66.88 112 GLY A CA 1
ATOM 881 C C . GLY A 1 112 ? -7.616 -4.896 29.820 1.00 66.88 112 GLY A C 1
ATOM 882 O O . GLY A 1 112 ? -7.637 -4.364 28.716 1.00 66.88 112 GLY A O 1
ATOM 883 N N . TYR A 1 113 ? -6.476 -5.124 30.475 1.00 67.94 113 TYR A N 1
ATOM 884 C CA . TYR A 1 113 ? -5.137 -4.914 29.907 1.00 67.94 113 TYR A CA 1
ATOM 885 C C . TYR A 1 113 ? -4.796 -5.985 28.856 1.00 67.94 113 TYR A C 1
ATOM 887 O O . TYR A 1 113 ? -3.817 -6.718 29.003 1.00 67.94 113 TYR A O 1
ATOM 895 N N . ASP A 1 114 ? -5.624 -6.128 27.824 1.00 79.06 114 ASP A N 1
ATOM 896 C CA . ASP A 1 114 ? -5.337 -7.045 26.727 1.00 79.06 114 ASP A CA 1
ATOM 897 C C . ASP A 1 114 ? -4.350 -6.397 25.745 1.00 79.06 114 ASP A C 1
ATOM 899 O O . ASP A 1 114 ? -4.437 -5.209 25.426 1.00 79.06 114 ASP A O 1
ATOM 903 N N . ALA A 1 115 ? -3.374 -7.174 25.277 1.00 80.75 115 ALA A N 1
ATOM 904 C CA . ALA A 1 115 ? -2.358 -6.689 24.342 1.00 80.75 115 ALA A CA 1
ATOM 905 C C . ALA A 1 11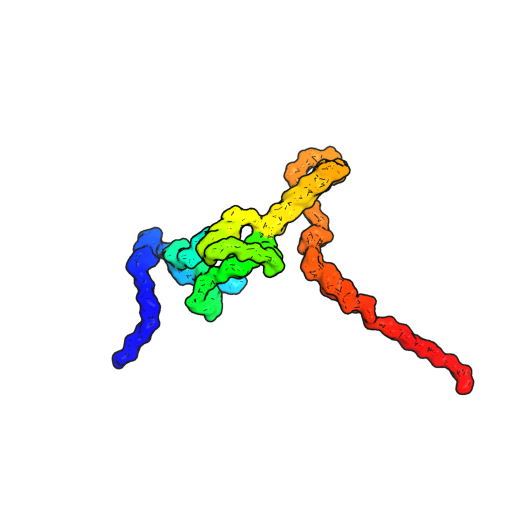5 ? -2.911 -6.541 22.915 1.00 80.75 115 ALA A C 1
ATOM 907 O O . ALA A 1 115 ? -2.277 -5.918 22.059 1.00 80.75 115 ALA A O 1
ATOM 908 N N . LEU A 1 116 ? -4.074 -7.139 22.648 1.00 83.81 116 LEU A N 1
ATOM 909 C CA . LEU A 1 116 ? -4.710 -7.175 21.341 1.00 83.81 116 LEU A CA 1
ATOM 910 C C . LEU A 1 116 ? -6.003 -6.364 21.334 1.00 83.81 116 LEU A C 1
ATOM 912 O O . LEU A 1 116 ? -6.771 -6.353 22.289 1.00 83.81 116 LEU A O 1
ATOM 916 N N . PHE A 1 117 ? -6.251 -5.713 20.201 1.00 82.81 117 PHE A N 1
ATOM 917 C CA . PHE A 1 117 ? -7.448 -4.922 19.966 1.00 82.81 117 PHE A CA 1
ATOM 918 C C . PHE A 1 117 ? -8.130 -5.371 18.672 1.00 82.81 117 PHE A C 1
ATOM 920 O O . PHE A 1 117 ? -7.490 -5.445 17.620 1.00 82.81 117 PHE A O 1
ATOM 927 N N . VAL A 1 118 ? -9.433 -5.650 18.742 1.00 85.62 118 VAL A N 1
ATOM 928 C CA . VAL A 1 118 ? -10.241 -6.019 17.574 1.00 85.62 118 VAL A CA 1
ATOM 929 C C . VAL A 1 118 ? -10.867 -4.762 16.982 1.00 85.62 118 VAL A C 1
ATOM 931 O O . VAL A 1 118 ? -11.647 -4.067 17.630 1.00 85.62 118 VAL A O 1
ATOM 934 N N . LEU A 1 119 ? -10.521 -4.466 15.730 1.00 85.75 119 LEU A N 1
ATOM 935 C CA . LEU A 1 119 ? -11.080 -3.330 15.001 1.00 85.75 119 LEU A CA 1
ATOM 936 C C . LEU A 1 119 ? -12.579 -3.553 14.731 1.00 85.75 119 LEU A C 1
ATOM 938 O O . LEU A 1 119 ? -12.959 -4.659 14.346 1.00 85.75 119 LEU A O 1
ATOM 942 N N . PRO A 1 120 ? -13.428 -2.520 14.870 1.00 86.44 120 PRO A N 1
ATOM 943 C CA . PRO A 1 120 ? -14.850 -2.638 14.558 1.00 86.44 120 PRO A CA 1
ATOM 944 C C . PRO A 1 120 ? -15.095 -2.780 13.047 1.00 86.44 120 PRO A C 1
ATOM 946 O O . PRO A 1 120 ? -14.319 -2.278 12.230 1.00 86.44 120 PRO A O 1
ATOM 949 N N . ASP A 1 121 ? -16.238 -3.354 12.659 1.00 83.94 121 ASP A N 1
ATOM 950 C CA . ASP A 1 121 ? -16.638 -3.537 11.248 1.00 83.94 121 ASP A CA 1
ATOM 951 C C . ASP A 1 121 ? -16.760 -2.221 10.454 1.00 83.94 121 ASP A C 1
ATOM 953 O O . ASP A 1 121 ? -16.683 -2.193 9.220 1.00 83.94 121 ASP A O 1
ATOM 957 N N . SER A 1 122 ? -16.930 -1.096 11.155 1.00 81.75 122 SER A N 1
ATOM 958 C CA . SER A 1 122 ? -16.928 0.247 10.567 1.00 81.75 122 SER A CA 1
ATOM 959 C C . SER A 1 122 ? -15.547 0.672 10.054 1.00 81.75 122 SER A C 1
ATOM 961 O O . SER A 1 122 ? -15.453 1.492 9.139 1.00 81.75 122 SER A O 1
ATOM 963 N N . PHE A 1 123 ? -14.469 0.102 10.600 1.00 80.88 123 PHE A N 1
ATOM 964 C CA . PHE A 1 123 ? -13.089 0.420 10.238 1.00 80.88 123 PHE A CA 1
ATOM 965 C C . PHE A 1 123 ? -12.623 -0.301 8.964 1.00 80.88 123 PHE A C 1
ATOM 967 O O . PHE A 1 123 ? -11.752 0.190 8.245 1.00 80.88 123 PHE A O 1
ATOM 974 N N . THR A 1 124 ? -13.201 -1.456 8.649 1.00 74.50 124 THR A N 1
ATOM 975 C CA . THR A 1 124 ? -12.810 -2.270 7.489 1.00 74.50 124 THR A CA 1
ATOM 976 C C . THR A 1 124 ? -13.484 -1.812 6.189 1.00 74.50 124 THR A C 1
ATOM 978 O O . THR A 1 124 ? -12.924 -1.990 5.110 1.00 74.50 124 THR A O 1
ATOM 981 N N . ASN A 1 125 ? -14.633 -1.128 6.266 1.00 64.12 125 ASN A N 1
ATOM 982 C CA . ASN A 1 125 ? -15.509 -0.843 5.118 1.00 64.12 125 ASN A CA 1
ATOM 983 C C . ASN A 1 125 ? -15.493 0.611 4.595 1.00 64.12 125 ASN A C 1
ATOM 985 O O . ASN A 1 125 ? -16.501 1.109 4.093 1.00 64.12 125 ASN A O 1
ATOM 989 N N . ILE A 1 126 ? -14.361 1.321 4.645 1.00 60.62 126 ILE A N 1
ATOM 990 C CA . ILE A 1 126 ? -14.307 2.739 4.217 1.00 60.62 126 ILE A CA 1
ATOM 991 C C . ILE A 1 126 ? -14.501 2.962 2.703 1.00 60.62 126 ILE A C 1
ATOM 993 O O . ILE A 1 126 ? -14.791 4.078 2.279 1.00 60.62 126 ILE A O 1
ATOM 997 N N . GLY A 1 127 ? -14.427 1.913 1.880 1.00 52.41 127 GLY A N 1
ATOM 998 C CA . GLY A 1 127 ? -14.691 2.002 0.437 1.00 52.41 127 GLY A CA 1
ATOM 999 C C . GLY A 1 127 ? -16.155 1.812 0.012 1.00 52.41 127 GLY A C 1
ATOM 1000 O O . GLY A 1 127 ? -16.488 2.130 -1.127 1.00 52.41 127 GLY A O 1
ATOM 1001 N N . GLN A 1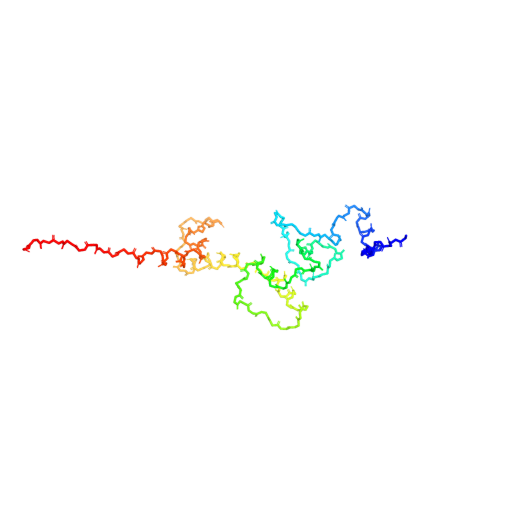 128 ? -17.039 1.300 0.880 1.00 48.69 128 GLN A N 1
ATOM 1002 C CA . GLN A 1 128 ? -18.413 0.923 0.494 1.00 48.69 128 GLN A CA 1
ATOM 1003 C C . GLN A 1 128 ? -19.491 1.938 0.898 1.00 48.69 128 GLN A C 1
ATOM 1005 O O . GLN A 1 128 ? -20.585 1.939 0.327 1.00 48.69 128 GLN A O 1
ATOM 1010 N N . THR A 1 129 ? -19.207 2.843 1.837 1.00 45.62 129 THR A N 1
ATOM 1011 C CA . THR A 1 129 ? -20.170 3.860 2.297 1.00 45.62 129 THR A CA 1
ATOM 1012 C C . THR A 1 129 ? -20.604 4.821 1.187 1.00 45.62 129 THR A C 1
ATOM 1014 O O . THR A 1 129 ? -21.750 5.265 1.183 1.00 45.62 129 THR A O 1
ATOM 1017 N N . GLY A 1 130 ? -19.757 5.066 0.181 1.00 40.03 130 GLY A N 1
ATOM 1018 C CA . GLY A 1 130 ? -20.126 5.852 -1.004 1.00 40.03 130 GLY A CA 1
ATOM 1019 C C . GLY A 1 130 ? -21.068 5.134 -1.984 1.00 40.03 130 GLY A C 1
ATOM 1020 O O . GLY A 1 130 ? -21.798 5.798 -2.719 1.00 40.03 130 GLY A O 1
ATOM 1021 N N . ALA A 1 131 ? -21.085 3.796 -1.990 1.00 40.06 131 ALA A N 1
ATOM 1022 C CA . ALA A 1 131 ? -21.931 3.001 -2.883 1.00 40.06 131 ALA A CA 1
ATOM 1023 C C . ALA A 1 131 ? -23.344 2.799 -2.312 1.00 40.06 131 ALA A C 1
ATOM 1025 O O . ALA A 1 131 ? -24.325 2.901 -3.045 1.00 40.06 131 ALA A O 1
ATOM 1026 N N . ARG A 1 132 ? -23.472 2.593 -0.992 1.00 39.03 132 ARG A N 1
ATOM 1027 C CA . ARG A 1 132 ? -24.782 2.438 -0.332 1.00 39.03 132 ARG A CA 1
ATOM 1028 C C . ARG A 1 132 ? -25.591 3.738 -0.289 1.00 39.03 132 ARG A C 1
ATOM 1030 O O . ARG A 1 132 ? -26.804 3.686 -0.445 1.00 39.03 132 ARG A O 1
ATOM 1037 N N . ALA A 1 133 ? -24.936 4.894 -0.157 1.00 40.12 133 ALA A N 1
ATOM 1038 C CA . ALA A 1 133 ? -25.614 6.193 -0.095 1.00 40.12 133 ALA A CA 1
ATOM 1039 C C . ALA A 1 133 ? -26.263 6.636 -1.425 1.0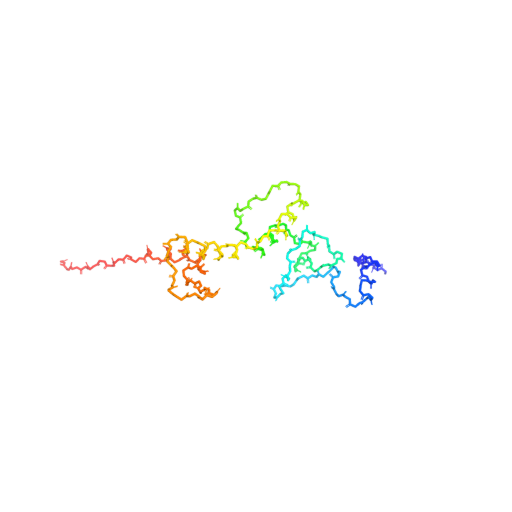0 40.12 133 ALA A C 1
ATOM 1041 O O . ALA A 1 133 ? -27.139 7.494 -1.411 1.00 40.12 133 ALA A O 1
ATOM 1042 N N . ARG A 1 134 ? -25.865 6.066 -2.576 1.00 37.81 134 ARG A N 1
ATOM 1043 C CA . ARG A 1 134 ? -26.471 6.380 -3.889 1.00 37.81 134 ARG A CA 1
ATOM 1044 C C . ARG A 1 134 ? -27.627 5.460 -4.286 1.00 37.81 134 ARG A C 1
ATOM 1046 O O . ARG A 1 134 ? -28.319 5.759 -5.251 1.00 37.81 134 ARG A O 1
ATOM 1053 N N . ALA A 1 135 ? -27.834 4.352 -3.576 1.00 37.59 135 ALA A N 1
ATOM 1054 C CA . ALA A 1 135 ? -28.862 3.369 -3.917 1.00 37.59 135 ALA A CA 1
ATOM 1055 C C . ALA A 1 135 ? -30.232 3.655 -3.268 1.00 37.59 135 ALA A C 1
ATOM 1057 O O . ALA A 1 135 ? -31.207 2.987 -3.592 1.00 37.59 135 ALA A O 1
ATOM 1058 N N . SER A 1 136 ? -30.330 4.633 -2.362 1.00 43.88 136 SER A N 1
ATOM 1059 C CA . SER A 1 136 ? -31.503 4.838 -1.501 1.00 43.88 136 SER A CA 1
ATOM 1060 C C . SER A 1 136 ? -32.421 6.010 -1.889 1.00 43.88 136 SER A C 1
ATOM 1062 O O . SER A 1 136 ? -33.261 6.388 -1.079 1.00 43.88 136 SER A O 1
ATOM 1064 N N . SER A 1 137 ? -32.322 6.590 -3.096 1.00 43.28 137 SER A N 1
ATOM 1065 C CA . SER A 1 137 ? -33.110 7.791 -3.459 1.00 43.28 137 SER A CA 1
ATOM 1066 C C . SER A 1 137 ? -33.958 7.715 -4.737 1.00 43.28 137 SER A C 1
ATOM 1068 O O . SER A 1 137 ? -34.204 8.754 -5.346 1.00 43.28 137 SER A O 1
ATOM 1070 N N . VAL A 1 138 ? -34.447 6.541 -5.155 1.00 43.97 138 VAL A N 1
ATOM 1071 C CA . VAL A 1 138 ? -35.519 6.473 -6.171 1.00 43.97 138 VAL A CA 1
ATOM 1072 C C . VAL A 1 138 ? -36.586 5.475 -5.735 1.00 43.97 138 VAL A C 1
ATOM 1074 O O . VAL A 1 138 ? -36.457 4.269 -5.909 1.00 43.97 138 VAL A O 1
ATOM 1077 N N . GLY A 1 139 ? -37.644 6.021 -5.150 1.00 34.44 139 GLY A N 1
ATOM 1078 C CA . GLY A 1 139 ? -38.881 5.337 -4.806 1.00 34.44 139 GLY A CA 1
ATOM 1079 C C . GLY A 1 139 ? -39.973 6.390 -4.698 1.00 34.44 139 GLY A C 1
ATOM 1080 O O . GLY A 1 139 ? -40.308 6.832 -3.606 1.00 34.44 139 GLY A O 1
ATOM 1081 N N . THR A 1 140 ? -40.449 6.871 -5.844 1.00 36.94 140 THR A N 1
ATOM 1082 C CA . THR A 1 140 ? -41.648 7.709 -5.937 1.00 36.94 140 THR A CA 1
ATOM 1083 C C . THR A 1 140 ? -42.837 6.919 -5.380 1.00 36.94 140 THR A C 1
ATOM 1085 O O . THR A 1 140 ? -43.096 5.829 -5.892 1.00 36.94 140 THR A O 1
ATOM 1088 N N . PRO A 1 141 ? -43.577 7.404 -4.367 1.00 36.94 141 PRO A N 1
ATOM 1089 C CA . PRO A 1 141 ? -44.836 6.775 -3.997 1.00 36.94 141 PRO A CA 1
ATOM 1090 C C . PRO A 1 141 ? -45.873 7.081 -5.083 1.00 36.94 141 PRO A C 1
ATOM 1092 O O . PRO A 1 141 ? -46.138 8.242 -5.398 1.00 36.94 141 PRO A O 1
ATOM 1095 N N . ALA A 1 142 ? -46.419 6.028 -5.691 1.00 33.97 142 ALA A N 1
ATOM 1096 C CA . ALA A 1 142 ? -47.563 6.121 -6.585 1.00 33.97 142 ALA A CA 1
ATOM 1097 C C . ALA A 1 142 ? -48.757 6.671 -5.792 1.00 33.97 142 ALA A C 1
ATOM 1099 O O . ALA A 1 142 ? -49.189 6.064 -4.813 1.00 33.97 142 ALA A O 1
ATOM 1100 N N . GLY A 1 143 ? -49.228 7.851 -6.194 1.00 34.91 143 GLY A N 1
ATOM 1101 C CA . GLY A 1 143 ? -50.407 8.495 -5.637 1.00 34.91 143 GLY A CA 1
ATOM 1102 C C . GLY A 1 143 ? -51.677 7.726 -5.987 1.00 34.91 143 GLY A C 1
ATOM 1103 O O . GLY A 1 143 ? -51.906 7.347 -7.133 1.00 34.91 143 GLY A O 1
ATOM 1104 N N . GLU A 1 144 ? -52.467 7.514 -4.949 1.00 33.00 144 GLU A N 1
ATOM 1105 C CA . GLU A 1 144 ? -53.845 7.048 -4.909 1.00 33.00 144 GLU A CA 1
ATOM 1106 C C . GLU A 1 144 ? -54.756 7.936 -5.780 1.00 33.00 144 GLU A C 1
ATOM 1108 O O . GLU A 1 144 ? -54.776 9.157 -5.629 1.00 33.00 144 GLU A O 1
ATOM 1113 N N . VAL A 1 145 ? -55.497 7.327 -6.712 1.00 34.38 145 VAL A N 1
ATOM 1114 C CA . VAL A 1 145 ? -56.590 7.974 -7.453 1.00 34.38 145 VAL A CA 1
ATOM 1115 C C . VAL A 1 145 ? -57.911 7.595 -6.789 1.00 34.38 145 VAL A C 1
ATOM 1117 O O . VAL A 1 145 ? -58.340 6.446 -6.870 1.00 34.38 145 VAL A O 1
ATOM 1120 N N . VAL A 1 146 ? -58.535 8.571 -6.125 1.00 35.00 146 VAL A N 1
ATOM 1121 C CA . VAL A 1 146 ? -59.936 8.535 -5.690 1.00 35.00 146 VAL A CA 1
ATOM 1122 C C . VAL A 1 146 ? -60.804 9.237 -6.740 1.00 35.00 146 VAL A C 1
ATOM 1124 O O . VAL A 1 146 ? -60.452 10.289 -7.266 1.00 35.00 146 VAL A O 1
ATOM 1127 N N . GLU A 1 147 ? -61.914 8.568 -7.023 1.00 26.80 147 GLU A N 1
ATOM 1128 C CA . GLU A 1 147 ? -63.033 8.803 -7.941 1.00 26.80 147 GLU A CA 1
ATOM 1129 C C . GLU A 1 147 ? -63.665 10.212 -7.913 1.00 26.80 147 GLU A C 1
ATOM 1131 O O . GLU A 1 147 ? -63.940 10.732 -6.831 1.00 26.80 147 GLU A O 1
ATOM 1136 N N . GLN A 1 148 ? -63.969 10.757 -9.105 1.00 31.94 148 GLN A N 1
ATOM 1137 C CA . GLN A 1 148 ? -65.239 11.412 -9.486 1.00 31.94 148 GLN A CA 1
ATOM 1138 C C . GLN A 1 148 ? -65.481 11.227 -10.989 1.00 31.94 148 GLN A C 1
ATOM 1140 O O . GLN A 1 148 ? -64.500 11.351 -11.758 1.00 31.94 148 GLN A O 1
#

Secondary structure (DSSP, 8-state):
----------HHHHHGGGGT---TT-B--TT---S---S---GGGS--B-SSSSSBPPHHHHHHHTT--TTPPP-S-HHHHHHHHHHSPPHHHHHHHHHHHHHHHHT---SS--S--PPPHHHH-TTTHHHHTTSSS--PPPPP----

pLDDT: mean 71.82, std 19.46, range [26.8, 92.75]